Protein AF-A0A7R9SBY4-F1 (afdb_monomer_lite)

Radius of gyration: 17.74 Å; chains: 1; bounding box: 45×29×49 Å

Structure (mmCIF, N/CA/C/O backbone):
data_AF-A0A7R9SBY4-F1
#
_entry.id   AF-A0A7R9SBY4-F1
#
loop_
_atom_site.group_PDB
_atom_site.id
_atom_site.type_symbol
_atom_site.label_atom_id
_atom_site.label_alt_id
_atom_site.label_comp_id
_atom_site.label_asym_id
_atom_site.label_entity_id
_atom_site.label_seq_id
_atom_site.pdbx_PDB_ins_code
_atom_site.Cartn_x
_atom_site.Cartn_y
_atom_site.Cartn_z
_atom_site.occupancy
_atom_site.B_iso_or_equiv
_atom_site.auth_seq_id
_atom_site.auth_comp_id
_atom_site.auth_asym_id
_atom_site.auth_atom_id
_atom_site.pdbx_PDB_model_num
ATOM 1 N N . VAL A 1 1 ? 9.628 6.042 0.741 1.00 85.31 1 VAL A N 1
ATOM 2 C CA . VAL A 1 1 ? 9.618 7.051 1.856 1.00 85.31 1 VAL A CA 1
ATOM 3 C C . VAL A 1 1 ? 8.218 7.632 1.937 1.00 85.31 1 VAL A C 1
ATOM 5 O O . VAL A 1 1 ? 7.631 7.837 0.890 1.00 85.31 1 VAL A O 1
ATOM 8 N N . LEU A 1 2 ? 7.659 7.884 3.128 1.00 92.69 2 LEU A N 1
ATOM 9 C CA . LEU A 1 2 ? 6.218 8.143 3.283 1.00 92.69 2 LEU A CA 1
ATOM 10 C C . LEU A 1 2 ? 5.912 9.446 4.033 1.00 92.69 2 LEU A C 1
ATOM 12 O O . LEU A 1 2 ? 6.577 9.782 5.013 1.00 92.69 2 LEU A O 1
ATOM 16 N N . SER A 1 3 ? 4.854 10.137 3.600 1.00 93.62 3 SER A N 1
ATOM 17 C CA . SER A 1 3 ? 4.352 11.375 4.212 1.00 93.62 3 SER A CA 1
ATOM 18 C C . SER A 1 3 ? 3.028 11.122 4.931 1.00 93.62 3 SER A C 1
ATOM 20 O O . SER A 1 3 ? 1.948 11.397 4.410 1.00 93.62 3 SER A O 1
ATOM 22 N N . PHE A 1 4 ? 3.114 10.567 6.138 1.00 95.50 4 PHE A N 1
ATOM 23 C CA . PHE A 1 4 ? 1.953 10.250 6.970 1.00 95.50 4 PHE A CA 1
ATOM 24 C C . PHE A 1 4 ? 1.625 11.343 7.987 1.00 95.50 4 PHE A C 1
ATOM 26 O O . PHE A 1 4 ? 2.504 12.123 8.369 1.00 95.50 4 PHE A O 1
ATOM 33 N N . PRO A 1 5 ? 0.359 11.412 8.446 1.00 93.25 5 PRO A N 1
ATOM 34 C CA . PRO A 1 5 ? -0.028 12.339 9.495 1.00 93.25 5 PRO A CA 1
ATOM 35 C C . PRO A 1 5 ? 0.819 12.094 10.743 1.00 93.25 5 PRO A C 1
ATOM 37 O O . PRO A 1 5 ? 0.950 10.965 11.222 1.00 93.25 5 PRO A O 1
ATOM 40 N N . LYS A 1 6 ? 1.407 13.169 11.268 1.00 95.19 6 LYS A N 1
ATOM 41 C CA . LYS A 1 6 ? 2.172 13.114 12.514 1.00 95.19 6 LYS A CA 1
ATOM 42 C C . LYS A 1 6 ? 1.215 12.882 13.690 1.00 95.19 6 LYS A C 1
ATOM 44 O O . LYS A 1 6 ? 0.094 13.39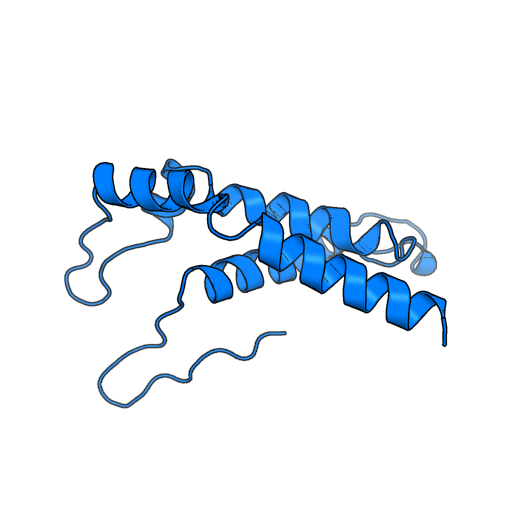6 13.655 1.00 95.19 6 LYS A O 1
ATOM 49 N N . PRO A 1 7 ? 1.639 12.146 14.728 1.00 95.88 7 PRO A N 1
ATOM 50 C CA . PRO A 1 7 ? 0.846 12.022 15.941 1.00 95.88 7 PRO A CA 1
ATOM 51 C C . PRO A 1 7 ? 0.727 13.384 16.637 1.00 95.88 7 PRO A C 1
ATOM 53 O O . PRO A 1 7 ? 1.521 14.298 16.396 1.00 95.88 7 PRO A O 1
ATOM 56 N N . ASN A 1 8 ? -0.244 13.505 17.537 1.00 94.00 8 ASN A N 1
ATOM 57 C CA . ASN A 1 8 ? -0.350 14.640 18.450 1.00 94.00 8 ASN A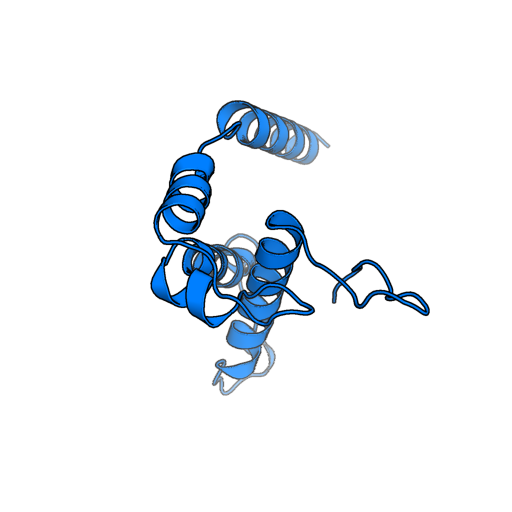 CA 1
ATOM 58 C C . ASN A 1 8 ? -0.249 14.162 19.911 1.00 94.00 8 ASN A C 1
ATOM 60 O O . ASN A 1 8 ? 0.014 12.989 20.172 1.00 94.00 8 ASN A O 1
ATOM 64 N N . SER A 1 9 ? -0.426 15.071 20.872 1.00 93.62 9 SER A N 1
ATOM 65 C CA . SER A 1 9 ? -0.271 14.767 22.301 1.00 9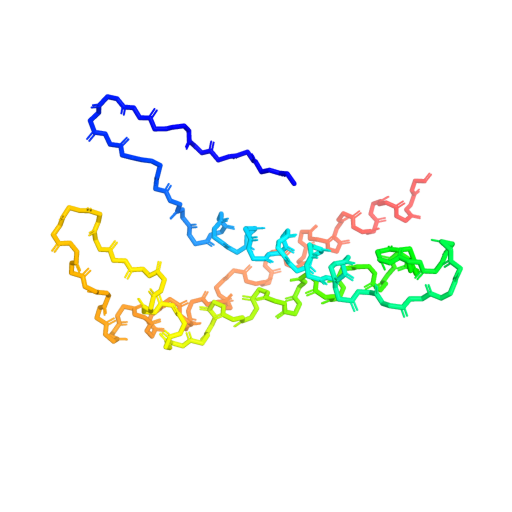3.62 9 SER A CA 1
ATOM 66 C C . SER A 1 9 ? -1.270 13.741 22.849 1.00 93.62 9 SER A C 1
ATOM 68 O O . SER A 1 9 ? -1.009 13.160 23.899 1.00 93.62 9 SER A O 1
ATOM 70 N N . THR A 1 10 ? -2.401 13.512 22.178 1.00 92.44 10 THR A N 1
ATOM 71 C CA . THR A 1 10 ? -3.495 12.659 22.669 1.00 92.44 10 THR A CA 1
ATOM 72 C C . THR A 1 10 ? -3.833 11.491 21.744 1.00 92.44 10 THR A C 1
ATOM 74 O O . THR A 1 10 ? -4.499 10.548 22.175 1.00 92.44 10 THR A O 1
ATOM 77 N N . MET A 1 11 ? -3.380 11.518 20.489 1.00 93.62 11 MET A N 1
ATOM 78 C CA . MET A 1 11 ? -3.724 10.532 19.470 1.00 93.62 11 MET A CA 1
ATOM 79 C C . MET A 1 11 ? -2.488 10.108 18.661 1.00 93.62 11 MET A C 1
ATOM 81 O O . MET A 1 11 ? -1.733 10.971 18.194 1.00 93.62 11 MET A O 1
ATOM 85 N N . PRO A 1 12 ? -2.281 8.792 18.458 1.00 96.06 12 PRO A N 1
ATOM 86 C CA . PRO A 1 12 ? -1.220 8.304 17.586 1.00 96.06 12 PRO A CA 1
ATOM 87 C C . PRO A 1 12 ? -1.520 8.629 16.116 1.00 96.06 12 PRO A C 1
ATOM 89 O O . PRO A 1 12 ? -2.617 9.063 15.760 1.00 96.06 12 PRO A O 1
ATOM 92 N N . THR A 1 13 ? -0.553 8.363 15.239 1.00 96.44 13 THR A N 1
ATOM 93 C CA . THR A 1 13 ? -0.802 8.328 13.796 1.00 96.44 13 THR A CA 1
ATOM 94 C C . THR A 1 13 ? -1.824 7.238 13.487 1.00 96.44 13 THR A C 1
ATOM 96 O O . THR A 1 13 ? -1.601 6.068 13.792 1.00 96.44 13 THR A O 1
ATOM 99 N N . LEU A 1 14 ? -2.935 7.629 12.868 1.00 96.00 14 LEU A N 1
ATOM 100 C CA . LEU A 1 14 ? -3.940 6.723 12.326 1.00 96.00 14 LEU A CA 1
ATOM 101 C C . LEU A 1 14 ? -3.892 6.828 10.804 1.00 96.00 14 LEU A C 1
ATOM 103 O O . LEU A 1 14 ? -3.919 7.934 10.261 1.00 96.00 14 LEU A O 1
ATOM 107 N N . LEU A 1 15 ? -3.791 5.685 10.132 1.00 96.06 15 LEU A N 1
ATOM 108 C CA . LEU A 1 15 ? -3.738 5.616 8.677 1.00 96.06 15 LEU A CA 1
ATOM 109 C C . LEU A 1 15 ? -5.122 5.286 8.133 1.00 96.06 15 LEU A C 1
ATOM 111 O O . LEU A 1 15 ? -5.798 4.389 8.636 1.00 96.06 15 LEU A O 1
ATOM 115 N N . ASN A 1 16 ? -5.536 5.999 7.089 1.00 94.00 16 ASN A N 1
ATOM 116 C CA . ASN A 1 16 ? -6.681 5.566 6.296 1.00 94.00 16 ASN A CA 1
ATOM 117 C C . ASN A 1 16 ? -6.281 4.414 5.352 1.00 94.00 16 ASN A C 1
ATOM 119 O O . ASN A 1 16 ? -5.096 4.133 5.160 1.00 94.00 16 ASN A O 1
ATOM 123 N N . TYR A 1 17 ? -7.272 3.762 4.737 1.00 93.12 17 TYR A N 1
ATOM 124 C CA . TYR A 1 17 ? -7.035 2.623 3.844 1.00 93.12 17 TYR A CA 1
ATOM 125 C C . TYR A 1 17 ? -6.087 2.963 2.682 1.00 93.12 17 TYR A C 1
ATOM 127 O O . TYR A 1 17 ? -5.175 2.197 2.398 1.00 93.12 17 TYR A O 1
ATOM 135 N N . GLY A 1 18 ? -6.223 4.144 2.070 1.00 93.94 18 GLY A N 1
ATOM 136 C CA . GLY A 1 18 ? -5.330 4.582 0.990 1.00 93.94 18 GLY A CA 1
ATOM 137 C C . GLY A 1 18 ? -3.878 4.777 1.442 1.00 93.94 18 GLY A C 1
ATOM 138 O O . GLY A 1 18 ? -2.955 4.403 0.729 1.00 93.94 18 GLY A O 1
ATOM 139 N N . GLN A 1 19 ? -3.656 5.304 2.647 1.00 96.44 19 GLN A N 1
ATOM 140 C CA . GLN A 1 19 ? -2.318 5.439 3.235 1.00 96.44 19 GLN A CA 1
ATOM 141 C C . GLN A 1 19 ? -1.715 4.083 3.608 1.00 96.44 19 GLN A C 1
ATOM 143 O O . GLN A 1 19 ? -0.510 3.893 3.472 1.00 96.44 19 GLN A O 1
ATOM 148 N N . MET A 1 20 ? -2.544 3.138 4.054 1.00 95.31 20 MET A N 1
ATOM 149 C CA . MET A 1 20 ? -2.113 1.765 4.299 1.00 95.31 20 MET A CA 1
ATOM 150 C C . MET A 1 20 ? -1.759 1.052 2.987 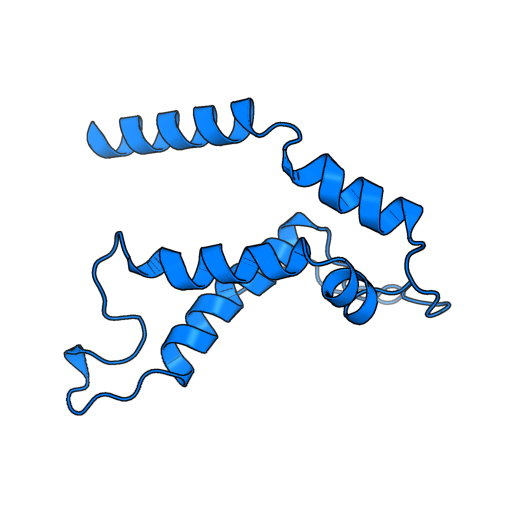1.00 95.31 20 MET A C 1
ATOM 152 O O . MET A 1 20 ? -0.722 0.403 2.916 1.00 95.31 20 MET A O 1
ATOM 156 N N . LYS A 1 21 ? -2.547 1.250 1.923 1.00 95.88 21 LYS A N 1
ATOM 157 C CA . LYS A 1 21 ? -2.242 0.760 0.571 1.00 95.88 21 LYS A CA 1
ATOM 158 C C . LYS A 1 21 ? -0.917 1.322 0.057 1.00 95.88 21 LYS A C 1
ATOM 160 O O . LYS A 1 21 ? -0.060 0.556 -0.364 1.00 95.88 21 LYS A O 1
ATOM 165 N N . LEU A 1 22 ? -0.686 2.623 0.237 1.00 97.00 22 LEU A N 1
ATOM 166 C CA . LEU A 1 22 ? 0.595 3.258 -0.080 1.00 97.00 22 LEU A CA 1
ATOM 167 C C . LEU A 1 22 ? 1.767 2.692 0.747 1.00 97.00 22 LEU A C 1
ATOM 169 O O . LEU A 1 22 ? 2.862 2.527 0.223 1.00 97.00 22 LEU A O 1
ATOM 173 N N . LEU A 1 23 ? 1.564 2.370 2.031 1.00 97.38 23 LEU A N 1
ATOM 174 C CA . LEU A 1 23 ? 2.599 1.712 2.839 1.00 97.38 23 LEU A CA 1
ATOM 175 C C . LEU A 1 23 ? 2.991 0.351 2.245 1.00 97.38 23 LEU A C 1
ATOM 177 O O . LEU A 1 23 ? 4.179 0.053 2.159 1.00 97.38 23 LEU A O 1
ATOM 181 N N . PHE A 1 24 ? 2.009 -0.459 1.842 1.00 97.62 24 PHE A N 1
ATOM 182 C CA . PHE A 1 24 ? 2.252 -1.762 1.218 1.00 97.62 24 PHE A CA 1
ATOM 183 C C . PHE A 1 24 ? 2.943 -1.613 -0.138 1.00 97.62 24 PHE A C 1
ATOM 185 O O . PHE A 1 24 ? 3.913 -2.317 -0.394 1.00 97.62 24 PHE A O 1
ATOM 192 N N . HIS A 1 25 ? 2.520 -0.648 -0.952 1.00 98.19 25 HIS A N 1
ATOM 193 C CA . HIS A 1 25 ? 3.170 -0.315 -2.217 1.00 98.19 25 HIS A CA 1
ATOM 194 C C . HIS A 1 25 ? 4.675 -0.055 -2.035 1.00 98.19 25 HIS A C 1
ATOM 196 O O . HIS A 1 25 ? 5.519 -0.765 -2.584 1.00 98.19 25 HIS A O 1
ATOM 202 N N . GLU A 1 26 ? 5.030 0.898 -1.169 1.00 98.06 26 GLU A N 1
ATOM 203 C CA . GLU A 1 26 ? 6.431 1.239 -0.898 1.00 98.06 26 GLU A CA 1
ATOM 204 C C . GLU A 1 26 ? 7.206 0.060 -0.298 1.00 98.06 26 GLU A C 1
ATOM 206 O O . GLU A 1 26 ? 8.383 -0.146 -0.601 1.00 98.06 26 GLU A O 1
ATOM 211 N N . PHE A 1 27 ? 6.552 -0.737 0.551 1.00 97.75 27 PHE A N 1
ATOM 212 C CA . PHE A 1 27 ? 7.174 -1.923 1.125 1.00 97.75 27 PHE A CA 1
ATOM 213 C C . PHE A 1 27 ? 7.416 -3.018 0.078 1.00 97.75 27 PHE A C 1
ATOM 215 O O . PHE A 1 27 ? 8.387 -3.758 0.200 1.00 97.75 27 PHE A O 1
ATOM 222 N N . GLY A 1 28 ? 6.624 -3.088 -0.993 1.00 97.75 28 GLY A N 1
ATOM 223 C CA . GLY A 1 28 ? 6.886 -3.983 -2.120 1.00 97.75 28 GLY A CA 1
ATOM 224 C C . GLY A 1 28 ? 8.179 -3.639 -2.858 1.00 97.75 28 GLY A C 1
ATOM 225 O O . GLY A 1 28 ? 8.957 -4.542 -3.161 1.00 97.75 28 GLY A O 1
ATOM 226 N N . HIS A 1 29 ? 8.500 -2.354 -3.037 1.00 97.81 29 HIS A N 1
ATOM 227 C CA . HIS A 1 29 ? 9.822 -1.956 -3.545 1.00 97.81 29 HIS A CA 1
ATOM 228 C C . HIS A 1 29 ? 10.954 -2.309 -2.575 1.00 97.81 29 HIS A C 1
ATOM 230 O O . HIS A 1 29 ? 12.044 -2.697 -3.004 1.00 97.81 29 HIS A O 1
ATOM 236 N N . VAL A 1 30 ? 10.714 -2.193 -1.265 1.00 97.81 30 VAL A N 1
ATOM 237 C CA . VAL A 1 30 ? 11.683 -2.617 -0.245 1.00 97.81 30 VAL A CA 1
ATOM 238 C C . VAL A 1 30 ? 11.935 -4.121 -0.342 1.00 97.81 30 VAL A C 1
ATOM 240 O O . VAL A 1 30 ? 13.091 -4.532 -0.368 1.00 97.81 30 VAL A O 1
ATOM 243 N N . LEU A 1 31 ? 10.886 -4.937 -0.465 1.00 97.75 31 LEU A N 1
ATOM 244 C CA . LEU A 1 31 ? 11.014 -6.382 -0.660 1.00 97.75 31 LEU A CA 1
ATOM 245 C C . LEU A 1 31 ? 11.738 -6.717 -1.965 1.00 97.75 31 LEU A C 1
ATOM 247 O O . LEU A 1 31 ? 12.636 -7.551 -1.949 1.00 97.75 31 LEU A O 1
ATOM 251 N N . HIS A 1 32 ? 11.422 -6.028 -3.064 1.00 97.56 32 HIS A N 1
ATOM 252 C CA . HIS A 1 32 ? 12.122 -6.209 -4.336 1.00 97.56 32 HIS A CA 1
ATOM 253 C C . HIS A 1 32 ? 13.634 -5.953 -4.194 1.00 97.56 32 HIS A C 1
ATOM 255 O O . HIS A 1 32 ? 14.442 -6.717 -4.712 1.00 97.56 32 HIS A O 1
ATOM 261 N N . ASN A 1 33 ? 14.030 -4.933 -3.426 1.00 96.44 33 ASN A N 1
ATOM 262 C CA . ASN A 1 33 ? 15.440 -4.674 -3.135 1.00 96.44 33 ASN A CA 1
ATOM 263 C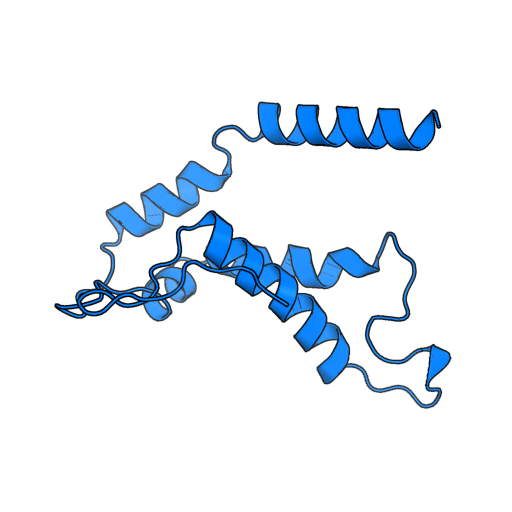 C . ASN A 1 33 ? 16.067 -5.726 -2.207 1.00 96.44 33 ASN A C 1
ATOM 265 O O . ASN A 1 33 ? 17.150 -6.220 -2.499 1.00 96.44 33 ASN A O 1
ATOM 269 N N . ILE A 1 34 ? 15.409 -6.073 -1.097 1.00 97.12 34 ILE A N 1
ATOM 270 C CA . ILE A 1 34 ? 15.963 -6.987 -0.082 1.00 97.12 34 ILE A CA 1
ATOM 271 C C . ILE A 1 34 ? 16.088 -8.419 -0.613 1.00 97.12 34 ILE A C 1
ATOM 273 O O . ILE A 1 34 ? 17.040 -9.112 -0.270 1.00 97.12 34 ILE A O 1
ATOM 277 N N . CYS A 1 35 ? 15.140 -8.865 -1.434 1.00 97.12 35 CYS A N 1
ATOM 278 C CA . CYS A 1 35 ? 15.129 -10.213 -1.998 1.00 97.12 35 CYS A CA 1
ATOM 279 C C . CYS A 1 35 ? 15.962 -10.343 -3.282 1.00 97.12 35 CYS A C 1
ATOM 281 O O . CYS A 1 35 ? 16.021 -11.429 -3.854 1.00 97.12 35 CYS A O 1
ATOM 283 N N . SER A 1 36 ? 16.577 -9.261 -3.763 1.00 97.12 36 SER A N 1
ATOM 284 C CA . SER A 1 36 ? 17.409 -9.306 -4.960 1.00 97.12 36 SER A CA 1
ATOM 285 C C . SER A 1 36 ? 18.758 -9.956 -4.669 1.00 97.12 36 SER A C 1
ATOM 287 O O . SER A 1 36 ? 19.580 -9.407 -3.938 1.00 97.12 36 SER A O 1
ATOM 289 N N . GLU A 1 37 ? 19.049 -11.047 -5.369 1.00 97.44 37 GLU A N 1
ATOM 290 C CA . GLU A 1 37 ? 20.341 -11.730 -5.332 1.00 97.44 37 GLU A CA 1
ATOM 291 C C . GLU A 1 37 ? 20.947 -11.764 -6.738 1.00 97.44 37 GLU A C 1
ATOM 293 O O . GLU A 1 37 ? 20.484 -12.486 -7.619 1.00 97.44 37 GLU A O 1
ATOM 298 N N . THR A 1 38 ? 21.972 -10.942 -6.970 1.00 97.31 38 THR A N 1
ATOM 299 C CA . THR A 1 38 ? 22.596 -10.770 -8.292 1.00 97.31 38 THR A CA 1
ATOM 300 C C . THR A 1 38 ? 24.106 -10.618 -8.174 1.00 97.31 38 THR A C 1
ATOM 302 O O . THR A 1 38 ? 24.587 -9.963 -7.252 1.00 97.31 38 THR A O 1
ATOM 305 N N . GLU A 1 39 ? 24.862 -11.133 -9.144 1.00 97.38 39 GLU A N 1
ATOM 306 C CA . GLU A 1 39 ? 26.330 -11.004 -9.162 1.00 97.38 39 GLU A CA 1
ATOM 307 C C . GLU A 1 39 ? 26.813 -9.587 -9.510 1.00 97.38 39 GLU A C 1
ATOM 309 O O . GLU A 1 39 ? 27.874 -9.158 -9.057 1.00 97.38 39 GLU A O 1
ATOM 314 N N . LEU A 1 40 ? 26.043 -8.846 -10.316 1.00 97.44 40 LEU A N 1
ATOM 315 C CA . LEU A 1 40 ? 26.403 -7.509 -10.785 1.00 97.44 40 LEU A CA 1
ATOM 316 C C . LEU A 1 40 ? 25.466 -6.456 -10.200 1.00 97.44 40 LEU A C 1
ATOM 318 O O . LEU A 1 40 ? 24.247 -6.572 -10.302 1.00 97.44 40 LEU A O 1
ATOM 322 N N . ILE A 1 41 ? 26.048 -5.377 -9.665 1.00 95.31 41 ILE A N 1
ATOM 323 C CA . ILE A 1 41 ? 25.297 -4.282 -9.033 1.00 95.31 41 ILE A CA 1
ATOM 324 C C . ILE A 1 41 ? 24.276 -3.643 -9.978 1.00 95.31 41 ILE A C 1
ATOM 326 O O . ILE A 1 41 ? 23.234 -3.205 -9.517 1.00 95.31 41 ILE A O 1
ATOM 330 N N . VAL A 1 42 ? 24.541 -3.635 -11.289 1.00 95.62 42 VAL A N 1
ATOM 331 C CA . VAL A 1 42 ? 23.654 -3.045 -12.308 1.00 95.62 42 VAL A CA 1
ATOM 332 C C . VAL A 1 42 ? 22.334 -3.799 -12.489 1.00 95.62 42 VAL A C 1
ATOM 334 O O . VAL A 1 42 ? 21.416 -3.262 -13.092 1.00 95.62 42 VAL A O 1
ATOM 337 N N . PHE A 1 43 ? 22.235 -5.026 -11.970 1.00 95.94 43 PHE A N 1
ATOM 338 C CA . PHE A 1 43 ? 21.010 -5.830 -11.989 1.00 95.94 43 PHE A CA 1
ATOM 339 C C . PHE A 1 43 ? 20.352 -5.931 -10.608 1.00 95.94 43 PHE A C 1
ATOM 341 O O . PHE A 1 43 ? 19.345 -6.612 -10.456 1.00 95.94 43 PHE A O 1
ATOM 348 N N . SER A 1 44 ? 20.924 -5.280 -9.592 1.00 95.81 44 SER A N 1
ATOM 349 C CA . SER A 1 44 ? 20.473 -5.425 -8.213 1.00 95.81 44 SER A CA 1
ATOM 350 C C . SER A 1 44 ? 19.237 -4.578 -7.911 1.00 95.81 44 SER A C 1
ATOM 352 O O . SER A 1 44 ? 19.168 -3.390 -8.248 1.00 95.81 44 SER A O 1
ATOM 354 N N . GLY A 1 45 ? 18.298 -5.183 -7.190 1.00 95.25 45 GLY A N 1
ATOM 355 C CA . GLY A 1 45 ? 17.136 -4.539 -6.603 1.00 95.25 45 GLY A CA 1
ATOM 356 C C . GLY A 1 45 ? 16.151 -4.059 -7.654 1.00 95.25 45 GLY A C 1
ATOM 357 O O . GLY A 1 45 ? 15.797 -4.781 -8.576 1.00 95.25 45 GLY A O 1
ATOM 358 N N . THR A 1 46 ? 15.713 -2.810 -7.530 1.00 95.38 46 THR A N 1
ATOM 359 C CA . THR A 1 46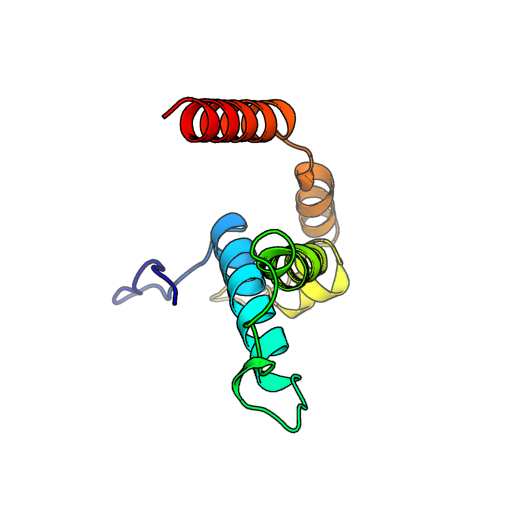 ? 14.739 -2.206 -8.452 1.00 95.38 46 THR A CA 1
ATOM 360 C C . THR A 1 46 ? 15.355 -1.702 -9.764 1.00 95.38 46 THR A C 1
ATOM 362 O O . THR A 1 46 ? 14.723 -0.914 -10.460 1.00 95.38 46 THR A O 1
ATOM 365 N N . GLN A 1 47 ? 16.576 -2.114 -10.125 1.00 95.38 47 GLN A N 1
ATOM 366 C CA . GLN A 1 47 ? 17.210 -1.781 -11.412 1.00 95.38 47 GLN A CA 1
ATOM 367 C C . GLN A 1 47 ? 16.662 -2.664 -12.544 1.00 95.38 47 GLN A C 1
ATOM 369 O O . GLN A 1 47 ? 17.358 -3.501 -13.113 1.00 95.38 47 GLN A O 1
ATOM 374 N N . VAL A 1 48 ? 15.384 -2.467 -12.845 1.00 95.88 48 VAL A N 1
ATOM 375 C CA . VAL A 1 48 ? 14.608 -3.162 -13.879 1.00 95.88 48 VAL A CA 1
ATOM 376 C C . VAL A 1 48 ? 13.999 -2.141 -14.838 1.00 95.88 48 VAL A C 1
ATOM 378 O O . VAL A 1 48 ? 14.061 -0.932 -14.588 1.00 95.88 48 VAL A O 1
ATOM 381 N N . ASP A 1 49 ? 13.391 -2.615 -15.924 1.00 96.25 49 ASP A N 1
ATOM 382 C CA . ASP A 1 49 ? 12.638 -1.745 -16.823 1.00 96.25 49 ASP A CA 1
ATOM 383 C C . ASP A 1 49 ? 11.549 -0.975 -16.060 1.00 96.25 49 ASP A C 1
ATOM 385 O O . ASP A 1 49 ? 10.935 -1.475 -15.112 1.00 96.25 49 ASP A O 1
ATOM 389 N N . LYS A 1 50 ? 11.332 0.284 -16.454 1.00 90.31 50 LYS A N 1
ATOM 390 C CA . LYS A 1 50 ? 10.449 1.203 -15.719 1.00 90.31 50 LYS A CA 1
ATOM 391 C C . LYS A 1 50 ? 9.008 0.699 -15.638 1.00 90.31 50 LYS A C 1
ATOM 393 O O . LYS A 1 50 ? 8.354 0.914 -14.626 1.00 90.31 50 LYS A O 1
ATOM 398 N N . ASP A 1 51 ? 8.531 0.034 -16.683 1.00 95.12 51 ASP A N 1
ATOM 399 C CA . ASP A 1 51 ? 7.194 -0.562 -16.752 1.00 95.12 51 ASP A CA 1
ATOM 400 C C . ASP A 1 51 ? 7.059 -1.851 -15.921 1.00 95.12 51 ASP A C 1
ATOM 402 O O . ASP A 1 51 ? 5.943 -2.262 -15.607 1.00 95.12 51 ASP A O 1
ATOM 406 N N . PHE A 1 52 ? 8.172 -2.455 -15.498 1.00 97.19 52 PHE A N 1
ATOM 407 C CA . PHE A 1 52 ? 8.191 -3.593 -14.579 1.00 97.19 52 PHE A CA 1
ATOM 408 C C . PHE A 1 52 ? 8.417 -3.185 -13.117 1.00 97.19 52 PHE A C 1
ATOM 410 O O . PHE A 1 52 ? 7.991 -3.893 -12.205 1.00 97.19 52 PHE A O 1
ATOM 417 N N . MET A 1 53 ? 9.070 -2.047 -12.871 1.00 95.62 53 MET A N 1
ATOM 418 C CA . MET A 1 53 ? 9.459 -1.588 -11.529 1.00 95.62 53 MET A CA 1
ATOM 419 C C . MET A 1 53 ? 8.289 -1.538 -10.534 1.00 95.62 53 MET A C 1
ATOM 421 O O . MET A 1 53 ? 8.477 -1.854 -9.356 1.00 95.62 53 MET A O 1
ATOM 425 N N . GLU A 1 54 ? 7.099 -1.187 -11.023 1.00 97.00 54 GLU A N 1
ATOM 426 C CA . GLU A 1 54 ? 5.859 -1.071 -10.247 1.00 97.00 54 GLU A CA 1
ATOM 427 C C . GLU A 1 54 ? 5.125 -2.402 -10.032 1.00 97.00 54 GLU A C 1
ATOM 429 O O . GLU A 1 54 ? 4.224 -2.493 -9.199 1.00 97.00 54 GLU A O 1
ATOM 434 N N . ALA A 1 55 ? 5.480 -3.468 -10.755 1.00 97.31 55 ALA A N 1
ATOM 435 C CA . ALA A 1 55 ? 4.763 -4.733 -10.628 1.00 97.31 55 ALA A CA 1
ATOM 436 C C . ALA A 1 55 ? 4.891 -5.329 -9.208 1.00 97.31 55 ALA A C 1
ATOM 438 O O . ALA A 1 55 ? 3.861 -5.667 -8.620 1.00 97.31 55 ALA A O 1
ATOM 439 N N . PRO A 1 56 ? 6.086 -5.415 -8.584 1.00 97.19 56 PRO A N 1
ATOM 440 C CA . PRO A 1 56 ? 6.204 -5.938 -7.221 1.00 97.19 56 PRO A CA 1
ATOM 441 C C . PRO A 1 56 ? 5.494 -5.086 -6.159 1.00 97.19 56 PRO A C 1
ATOM 443 O O . PRO A 1 56 ? 4.925 -5.648 -5.221 1.00 97.19 56 PRO A O 1
ATOM 446 N N . SER A 1 57 ? 5.504 -3.754 -6.293 1.00 97.56 57 SER A N 1
ATOM 447 C CA . SER A 1 57 ? 4.821 -2.842 -5.364 1.00 97.56 57 SER A CA 1
ATOM 448 C C . SER A 1 57 ? 3.305 -2.992 -5.453 1.00 97.56 57 SER A C 1
ATOM 450 O O . SER A 1 57 ? 2.662 -3.264 -4.438 1.00 97.56 57 SER A O 1
ATOM 452 N N . GLN A 1 58 ? 2.743 -2.939 -6.663 1.00 97.25 58 GLN A N 1
ATOM 453 C CA . GLN A 1 58 ? 1.304 -3.088 -6.896 1.00 97.25 58 GLN A CA 1
ATOM 454 C C . GLN A 1 58 ? 0.779 -4.483 -6.543 1.00 97.25 58 GLN A C 1
ATOM 456 O O . GLN A 1 58 ? -0.320 -4.615 -6.005 1.00 97.25 58 GLN A O 1
ATOM 461 N N . ILE A 1 59 ? 1.557 -5.544 -6.790 1.00 97.19 59 ILE A N 1
ATOM 462 C CA . ILE A 1 59 ? 1.180 -6.898 -6.362 1.00 97.19 59 ILE A CA 1
ATOM 463 C C . ILE A 1 59 ? 1.032 -6.949 -4.839 1.00 97.19 59 ILE A C 1
ATOM 465 O O . ILE A 1 59 ? 0.072 -7.549 -4.351 1.00 97.19 59 ILE A O 1
ATOM 469 N N . LEU A 1 60 ? 1.935 -6.304 -4.087 1.00 97.75 60 LEU A N 1
ATOM 470 C CA . LEU A 1 60 ? 1.887 -6.349 -2.627 1.00 97.75 60 LEU A CA 1
ATOM 471 C C . LEU A 1 60 ? 0.655 -5.636 -2.049 1.00 97.75 60 LEU A C 1
ATOM 473 O O . LEU A 1 60 ? 0.159 -6.030 -0.995 1.00 97.75 60 LEU A O 1
ATOM 477 N N . GLU A 1 61 ? 0.111 -4.634 -2.737 1.00 97.38 61 GLU A N 1
ATOM 478 C CA . GLU A 1 61 ? -1.114 -3.948 -2.309 1.00 97.38 61 GLU A CA 1
ATOM 479 C C . GLU A 1 61 ? -2.308 -4.904 -2.151 1.00 97.38 61 GLU A C 1
ATOM 481 O O . GLU A 1 61 ? -3.138 -4.703 -1.262 1.00 97.38 61 GLU A O 1
ATOM 486 N N . HIS A 1 62 ? -2.378 -5.976 -2.952 1.00 95.31 62 HIS A N 1
ATOM 487 C CA . HIS A 1 62 ? -3.472 -6.952 -2.892 1.00 95.31 62 HIS A CA 1
ATOM 488 C C . HIS A 1 62 ? -3.538 -7.715 -1.565 1.00 95.31 62 HIS A C 1
ATOM 490 O O . HIS A 1 62 ? -4.607 -8.205 -1.210 1.00 95.31 62 HIS A O 1
ATOM 496 N N . TRP A 1 63 ? -2.458 -7.766 -0.778 1.00 96.19 63 TRP A N 1
ATOM 497 C CA . TRP A 1 63 ? -2.509 -8.365 0.560 1.00 96.19 63 TRP A CA 1
ATOM 498 C C . TRP A 1 63 ? -3.474 -7.637 1.500 1.00 96.19 63 TRP A C 1
ATOM 500 O O . TRP A 1 63 ? -3.935 -8.234 2.467 1.00 96.19 63 TRP A O 1
ATOM 510 N N . LEU A 1 64 ? -3.832 -6.378 1.227 1.00 94.44 64 LEU A N 1
ATOM 511 C CA . LEU A 1 64 ? -4.869 -5.676 1.989 1.00 94.44 64 LEU A CA 1
ATOM 512 C C . LEU A 1 64 ? -6.289 -6.168 1.690 1.00 94.44 64 LEU A C 1
ATOM 514 O O . LEU A 1 64 ? -7.186 -5.930 2.498 1.00 94.44 64 LEU A O 1
ATOM 518 N N . LEU A 1 65 ? -6.483 -6.868 0.570 1.00 94.12 65 LEU A N 1
ATOM 519 C CA . LEU A 1 65 ? -7.749 -7.508 0.215 1.00 94.12 65 LEU A CA 1
ATOM 520 C C . LEU A 1 65 ? -7.916 -8.873 0.882 1.00 94.12 65 LEU A C 1
ATOM 522 O O . LEU A 1 65 ? -9.033 -9.380 0.945 1.00 94.12 65 LEU A O 1
ATOM 526 N N . GLU A 1 66 ? -6.837 -9.454 1.412 1.00 96.50 66 GLU A N 1
ATOM 527 C CA . GLU A 1 66 ? -6.891 -10.708 2.156 1.00 96.50 66 GLU A CA 1
ATOM 528 C C . GLU A 1 66 ? -7.503 -10.473 3.549 1.00 96.50 66 GLU A C 1
ATOM 530 O O . GLU A 1 66 ? -6.863 -9.849 4.407 1.00 96.50 66 GLU A O 1
ATOM 535 N N . PRO A 1 67 ? -8.713 -10.996 3.849 1.00 94.88 67 PRO A N 1
ATOM 536 C CA . PRO A 1 67 ? -9.433 -10.671 5.085 1.00 94.88 67 PRO A CA 1
ATOM 537 C C . PRO A 1 67 ? -8.634 -10.969 6.356 1.00 94.88 67 PRO A C 1
ATOM 539 O O . PRO A 1 67 ? -8.702 -10.228 7.337 1.00 94.88 67 PRO A O 1
ATOM 542 N N . ASN A 1 68 ? -7.854 -12.053 6.339 1.00 95.25 68 ASN A N 1
ATOM 543 C CA . ASN A 1 68 ? -7.017 -12.451 7.468 1.00 95.25 68 ASN A CA 1
ATOM 544 C C . ASN A 1 68 ? -5.852 -11.481 7.687 1.00 95.25 68 ASN A C 1
ATOM 546 O O . ASN A 1 68 ? -5.526 -11.177 8.833 1.00 95.25 68 ASN A O 1
ATOM 550 N N . VAL A 1 69 ? -5.246 -10.972 6.611 1.00 95.44 69 VAL A N 1
ATOM 551 C CA . VAL A 1 69 ? -4.185 -9.964 6.712 1.00 95.44 69 VAL A CA 1
ATOM 552 C C . VAL A 1 69 ? -4.767 -8.676 7.266 1.00 95.44 69 VAL A C 1
ATOM 554 O O . VAL A 1 69 ? -4.252 -8.175 8.263 1.00 95.44 69 VAL A O 1
ATOM 557 N N . LEU A 1 70 ? -5.878 -8.195 6.696 1.00 94.38 70 LEU A N 1
ATOM 558 C CA . LEU A 1 70 ? -6.520 -6.958 7.134 1.00 94.38 70 LEU A CA 1
ATOM 559 C C . LEU A 1 70 ? -6.905 -7.010 8.618 1.00 94.38 70 LEU A C 1
ATOM 561 O O . LEU A 1 70 ? -6.638 -6.055 9.345 1.00 94.38 70 LEU A O 1
ATOM 565 N N . LYS A 1 71 ? -7.464 -8.130 9.098 1.00 94.81 71 LYS A N 1
ATOM 566 C CA . LYS A 1 71 ? -7.723 -8.345 10.532 1.00 94.81 71 LYS A CA 1
ATOM 567 C C . LYS A 1 71 ? -6.432 -8.289 11.347 1.00 94.81 71 LYS A C 1
ATOM 569 O O . LYS A 1 71 ? -6.330 -7.497 12.270 1.00 94.81 71 LYS A O 1
ATOM 574 N N . ASN A 1 72 ? -5.412 -9.058 10.973 1.00 95.06 72 ASN A N 1
ATOM 575 C CA . ASN A 1 72 ? -4.175 -9.157 11.754 1.00 95.06 72 ASN A CA 1
ATOM 576 C C . ASN A 1 72 ? -3.426 -7.826 11.910 1.00 95.06 72 ASN A C 1
ATOM 578 O O . ASN A 1 72 ? -2.778 -7.606 12.934 1.00 95.06 72 ASN A O 1
ATOM 582 N N . ILE A 1 73 ? -3.503 -6.943 10.913 1.00 94.12 73 ILE A N 1
ATOM 583 C CA . ILE A 1 73 ? -2.795 -5.656 10.925 1.00 94.12 73 ILE A CA 1
ATOM 584 C C . ILE A 1 73 ? -3.641 -4.493 11.459 1.00 94.12 73 ILE A C 1
ATOM 586 O O . ILE A 1 73 ? -3.133 -3.376 11.559 1.00 94.12 73 ILE A O 1
ATOM 590 N N . SER A 1 74 ? -4.915 -4.715 11.801 1.00 94.12 74 SER A N 1
ATOM 591 C CA . SER A 1 74 ? -5.829 -3.653 12.229 1.00 94.12 74 SER A CA 1
ATOM 592 C C . SER A 1 74 ? -6.435 -3.920 13.606 1.00 94.12 74 SER A C 1
ATOM 594 O O . SER A 1 74 ? -6.701 -5.042 14.015 1.00 94.12 74 SER A O 1
ATOM 596 N N . SER A 1 75 ? -6.635 -2.857 14.381 1.00 95.69 75 SER A N 1
ATOM 597 C CA . SER A 1 75 ? -7.420 -2.889 15.617 1.00 95.69 75 SER A CA 1
ATOM 598 C C . SER A 1 75 ? -7.763 -1.468 16.039 1.00 95.69 75 SER A C 1
ATOM 600 O O . SER A 1 75 ? -7.085 -0.507 15.662 1.00 95.69 75 SER A O 1
ATOM 602 N N . HIS A 1 76 ? -8.805 -1.313 16.850 1.00 96.44 76 HIS A N 1
ATOM 603 C CA . HIS A 1 76 ? -9.094 -0.024 17.459 1.00 96.44 76 HIS A CA 1
ATOM 604 C C . HIS A 1 76 ? -7.932 0.399 18.370 1.00 96.44 76 HIS A C 1
ATOM 606 O O . HIS A 1 76 ? -7.504 -0.352 19.249 1.00 96.44 76 HIS A O 1
ATOM 612 N N . TYR A 1 77 ? -7.418 1.617 18.182 1.00 95.44 77 TYR A N 1
ATOM 613 C CA . TYR A 1 77 ? -6.139 2.013 18.776 1.00 95.44 77 TYR A CA 1
ATOM 614 C C . TYR A 1 77 ? -6.137 2.019 20.316 1.00 95.44 77 TYR A C 1
ATOM 616 O O . TYR A 1 77 ? -5.083 1.770 20.907 1.00 95.44 77 TYR A O 1
ATOM 624 N N . GLN A 1 78 ? -7.291 2.251 20.959 1.00 95.44 78 GLN A N 1
ATOM 625 C CA . GLN A 1 78 ? -7.429 2.261 22.424 1.00 95.44 78 GLN A CA 1
ATOM 626 C C . GLN A 1 78 ? -7.801 0.880 22.973 1.00 95.44 78 GLN A C 1
ATOM 628 O O . GLN A 1 78 ? -7.019 0.265 23.687 1.00 95.44 78 GLN A O 1
ATOM 633 N N . SER A 1 79 ? -8.991 0.388 22.619 1.00 97.12 79 SER A N 1
ATOM 634 C CA . SER A 1 79 ? -9.568 -0.867 23.129 1.00 97.12 79 SER A CA 1
ATOM 635 C C . SER A 1 79 ? -8.910 -2.134 22.583 1.00 97.12 79 SER A C 1
ATOM 637 O O . SER A 1 79 ? -9.180 -3.213 23.100 1.00 97.12 79 SER A O 1
ATOM 639 N N . LYS A 1 80 ? -8.094 -2.029 21.524 1.00 95.88 80 LYS A N 1
ATOM 640 C CA . LYS A 1 80 ? -7.478 -3.162 20.807 1.00 95.88 80 LYS A CA 1
ATOM 641 C C . LYS A 1 80 ? -8.484 -4.159 20.228 1.00 95.88 80 LYS A C 1
ATOM 643 O O . LYS A 1 80 ? -8.114 -5.265 19.842 1.00 95.88 80 LYS A O 1
ATOM 648 N N . THR A 1 81 ? -9.750 -3.761 20.127 1.00 97.38 81 THR A N 1
ATOM 649 C CA . THR A 1 81 ? -10.798 -4.576 19.515 1.00 97.38 81 THR A CA 1
ATOM 650 C C . THR A 1 81 ? -10.537 -4.710 18.022 1.00 97.38 81 THR A C 1
ATOM 652 O O . THR A 1 81 ? -10.255 -3.721 17.342 1.00 97.38 81 THR A O 1
ATOM 655 N N . GLN A 1 82 ? -10.625 -5.940 17.535 1.00 96.50 82 GLN A N 1
ATOM 656 C CA . GLN A 1 82 ? -10.446 -6.292 16.132 1.00 96.50 82 GLN A CA 1
ATOM 657 C C . GLN A 1 82 ? -11.607 -5.775 15.275 1.00 96.50 82 GLN A C 1
ATOM 659 O O . GLN A 1 82 ? -12.698 -5.514 15.792 1.00 96.50 82 GLN A O 1
ATOM 664 N N . LEU A 1 83 ? -11.376 -5.633 13.968 1.00 95.06 83 LEU A N 1
ATOM 665 C CA . LEU A 1 83 ? -12.463 -5.390 13.022 1.00 95.06 83 LEU A CA 1
ATOM 666 C C . LEU A 1 83 ? -13.406 -6.596 12.991 1.00 95.06 83 LEU A C 1
ATOM 668 O O . LEU A 1 83 ? -12.963 -7.745 13.038 1.00 95.06 83 LEU A O 1
ATOM 672 N N . THR A 1 84 ? -14.708 -6.334 12.886 1.00 96.38 84 THR A N 1
ATOM 673 C CA . THR A 1 84 ? -15.693 -7.395 12.669 1.00 96.38 84 THR A CA 1
ATOM 674 C C . THR A 1 84 ? -15.628 -7.893 11.230 1.00 96.38 84 THR A C 1
ATOM 676 O O . THR A 1 84 ? -15.229 -7.167 10.317 1.00 96.38 84 THR A O 1
ATOM 679 N N . ASP A 1 85 ? -16.067 -9.129 11.019 1.00 96.50 85 ASP A N 1
ATOM 680 C CA . ASP A 1 85 ? -16.098 -9.770 9.702 1.00 96.50 85 ASP A CA 1
ATOM 681 C C . ASP A 1 85 ? -16.924 -8.969 8.690 1.00 96.50 85 ASP A C 1
ATOM 683 O O . ASP A 1 85 ? -16.511 -8.826 7.541 1.00 96.50 85 ASP A O 1
ATOM 687 N N . ASP A 1 86 ? -18.030 -8.369 9.136 1.00 97.50 86 ASP A N 1
ATOM 688 C CA . ASP A 1 86 ? -18.881 -7.523 8.297 1.00 97.50 86 ASP A CA 1
ATOM 689 C C . ASP A 1 86 ? -18.151 -6.261 7.815 1.00 97.50 86 ASP A C 1
ATOM 691 O O . ASP A 1 86 ? -18.274 -5.879 6.650 1.00 97.50 86 ASP A O 1
ATOM 695 N N . ILE A 1 87 ? -17.358 -5.622 8.685 1.00 95.75 87 ILE A N 1
ATOM 696 C CA . ILE A 1 87 ? -16.567 -4.439 8.317 1.00 95.75 87 ILE A CA 1
ATOM 697 C C . ILE A 1 87 ? -15.450 -4.832 7.352 1.00 95.75 87 ILE A C 1
ATOM 699 O O . ILE A 1 87 ? -15.259 -4.162 6.341 1.00 95.75 87 ILE A O 1
ATOM 703 N N . VAL A 1 88 ? -14.732 -5.922 7.636 1.00 96.38 88 VAL A N 1
ATOM 704 C CA . VAL A 1 88 ? -13.661 -6.432 6.764 1.00 96.38 88 VAL A CA 1
ATOM 705 C C . VAL A 1 88 ? -14.206 -6.722 5.371 1.00 96.38 88 VAL A C 1
ATOM 707 O O . VAL A 1 88 ? -13.658 -6.235 4.387 1.00 96.38 88 VAL A O 1
ATOM 710 N N . ARG A 1 89 ? -15.331 -7.438 5.288 1.00 96.12 89 ARG A N 1
ATOM 711 C CA . ARG A 1 89 ? -16.010 -7.709 4.022 1.00 96.12 89 ARG A CA 1
ATOM 712 C C . ARG A 1 89 ? -16.426 -6.424 3.311 1.00 96.12 89 ARG A C 1
ATOM 714 O O . ARG A 1 89 ? -16.172 -6.293 2.124 1.00 96.12 89 ARG A O 1
ATOM 721 N N . SER A 1 90 ? -16.996 -5.463 4.036 1.00 96.00 90 SER A N 1
ATOM 722 C CA . SER A 1 90 ? -17.402 -4.176 3.456 1.00 96.00 90 SER A CA 1
ATOM 723 C C . SER A 1 90 ? -16.222 -3.399 2.863 1.00 96.00 90 SER A C 1
ATOM 725 O O . SER A 1 90 ? -16.384 -2.739 1.843 1.00 96.00 90 SER A O 1
ATOM 727 N N . ILE A 1 91 ? -15.036 -3.472 3.481 1.00 94.75 91 ILE A N 1
ATOM 728 C CA . ILE A 1 91 ? -13.814 -2.844 2.956 1.00 94.75 91 ILE A CA 1
ATOM 729 C C . ILE A 1 91 ? -13.369 -3.533 1.662 1.00 94.75 91 ILE A C 1
ATOM 731 O O . ILE A 1 91 ? -13.101 -2.845 0.681 1.00 94.75 91 ILE A O 1
ATOM 735 N N . VAL A 1 92 ? -13.325 -4.869 1.647 1.00 94.31 92 VAL A N 1
ATOM 736 C CA . VAL A 1 92 ? -12.923 -5.650 0.464 1.00 94.31 92 VAL A CA 1
ATOM 737 C C . VAL A 1 92 ? -13.902 -5.438 -0.696 1.00 94.31 92 VAL A C 1
ATOM 739 O O . VAL A 1 92 ? -13.477 -5.148 -1.812 1.00 94.31 92 VAL A O 1
ATOM 742 N N . ASP A 1 93 ? -15.210 -5.490 -0.429 1.00 94.56 93 ASP A N 1
ATOM 743 C CA . ASP A 1 93 ? -16.264 -5.266 -1.429 1.00 94.56 93 ASP A CA 1
ATOM 744 C C . ASP A 1 93 ? -16.216 -3.832 -2.002 1.00 94.56 93 ASP A C 1
ATOM 746 O O . ASP A 1 93 ? -16.630 -3.588 -3.137 1.00 94.56 93 ASP A O 1
ATOM 750 N N . ALA A 1 94 ? -15.679 -2.870 -1.242 1.00 95.12 94 ALA A N 1
ATOM 751 C CA . ALA A 1 94 ? -15.516 -1.486 -1.673 1.00 95.12 94 ALA A CA 1
ATOM 752 C C . ALA A 1 94 ? -14.266 -1.236 -2.539 1.00 95.12 94 ALA A C 1
ATOM 754 O O . ALA A 1 94 ? -14.097 -0.113 -3.011 1.00 95.12 94 ALA A O 1
ATOM 755 N N . GLU A 1 95 ? -13.407 -2.227 -2.803 1.00 91.94 95 GLU A N 1
ATOM 756 C CA . GLU A 1 95 ? -12.177 -2.016 -3.589 1.00 91.94 95 GLU A CA 1
ATOM 757 C C . GLU A 1 95 ? -12.472 -1.470 -4.997 1.00 91.94 95 GLU A C 1
ATOM 759 O O . GLU A 1 95 ? -11.777 -0.583 -5.498 1.00 91.94 95 GLU A O 1
ATOM 764 N N . THR A 1 96 ? -13.559 -1.930 -5.622 1.00 93.31 96 THR A N 1
ATOM 765 C CA . THR A 1 96 ? -13.975 -1.465 -6.954 1.00 93.31 96 THR A CA 1
ATOM 766 C C . THR A 1 96 ? -14.758 -0.153 -6.925 1.00 93.31 96 THR A C 1
ATOM 768 O O . THR A 1 96 ? -15.144 0.362 -7.979 1.00 93.31 96 THR A O 1
ATOM 771 N N . PHE A 1 97 ? -15.011 0.413 -5.740 1.00 95.06 97 PHE A N 1
ATOM 772 C CA . PHE A 1 97 ? -15.687 1.697 -5.622 1.00 95.06 97 PHE A CA 1
ATOM 773 C C . PHE A 1 97 ? -14.852 2.796 -6.290 1.00 95.06 97 PHE A C 1
ATOM 775 O O . PHE A 1 97 ? -13.661 2.988 -6.005 1.00 95.06 97 PHE A O 1
ATOM 782 N N . ASP A 1 98 ? -15.505 3.532 -7.191 1.00 95.31 98 ASP A N 1
ATOM 783 C CA . ASP A 1 98 ? -14.927 4.648 -7.945 1.00 95.31 98 ASP A CA 1
ATOM 784 C C . ASP A 1 98 ? -13.779 4.261 -8.905 1.00 95.31 98 ASP A C 1
ATOM 786 O O . ASP A 1 98 ? -13.050 5.120 -9.403 1.00 95.31 98 ASP A O 1
ATOM 790 N N . LEU A 1 99 ? -13.611 2.963 -9.203 1.00 95.81 99 LEU A N 1
ATOM 791 C CA . LEU A 1 99 ? -12.532 2.479 -10.072 1.00 95.81 99 LEU A CA 1
ATOM 792 C C . LEU A 1 99 ? -12.581 3.124 -11.465 1.00 95.81 99 LEU A C 1
ATOM 794 O O . LEU A 1 99 ? -11.550 3.547 -11.973 1.00 95.81 99 LEU A O 1
ATOM 798 N N . GLY A 1 100 ? -13.776 3.295 -12.040 1.00 97.88 100 GLY A N 1
ATOM 799 C CA . GLY A 1 100 ? -13.941 3.949 -13.342 1.00 97.88 100 GLY A CA 1
ATOM 800 C C . GLY A 1 100 ? -13.377 5.374 -13.376 1.00 97.88 100 GLY A C 1
ATOM 801 O O . GLY A 1 100 ? -12.643 5.720 -14.298 1.00 97.88 100 GLY A O 1
ATOM 802 N N . TYR A 1 101 ? -13.652 6.189 -12.352 1.00 97.81 101 TYR A N 1
ATOM 803 C CA . TYR A 1 101 ? -13.107 7.546 -12.261 1.00 97.81 101 TYR A CA 1
ATOM 804 C C . TYR A 1 101 ? -11.585 7.533 -12.068 1.00 97.81 101 TYR A C 1
ATOM 806 O O . TYR A 1 101 ? -10.871 8.242 -12.779 1.00 97.81 101 TYR A O 1
ATOM 814 N N . LYS A 1 102 ? -11.076 6.697 -11.151 1.00 96.19 102 LYS A N 1
ATOM 815 C CA . LYS A 1 102 ? -9.634 6.565 -10.881 1.00 96.19 102 LYS A CA 1
ATOM 816 C C . LYS A 1 102 ? -8.860 6.164 -12.140 1.00 96.19 102 LYS A C 1
ATOM 818 O O . LYS A 1 102 ? -7.857 6.801 -12.456 1.00 96.19 102 LYS A O 1
ATOM 823 N N . THR A 1 103 ? -9.354 5.170 -12.879 1.00 97.88 103 THR A N 1
ATOM 824 C CA . THR A 1 103 ? -8.745 4.706 -14.131 1.00 97.88 103 THR A CA 1
ATOM 825 C C . THR A 1 103 ? -8.807 5.778 -15.212 1.00 97.88 103 THR A C 1
ATOM 827 O O . THR A 1 103 ? -7.786 6.068 -15.826 1.00 97.88 103 THR A O 1
ATOM 830 N N . MET A 1 104 ? -9.957 6.431 -15.416 1.00 98.44 104 MET A N 1
ATOM 831 C CA . MET A 1 104 ? -10.075 7.505 -16.411 1.00 98.44 104 MET A CA 1
ATOM 832 C C . MET A 1 104 ? -9.141 8.681 -16.114 1.00 98.44 104 MET A C 1
ATOM 834 O O . MET A 1 104 ? -8.522 9.227 -17.029 1.00 98.44 104 MET A O 1
ATOM 838 N N . ARG A 1 105 ? -9.002 9.057 -14.838 1.00 98.12 105 ARG A N 1
ATOM 839 C CA . ARG A 1 105 ? -8.042 10.077 -14.407 1.00 98.12 105 ARG A CA 1
ATOM 840 C C . ARG A 1 105 ? -6.605 9.658 -14.721 1.00 98.12 105 ARG A C 1
ATOM 842 O O . ARG A 1 105 ? -5.863 10.485 -15.238 1.00 98.12 105 ARG A O 1
ATOM 849 N N . GLN A 1 106 ? -6.227 8.410 -14.432 1.00 97.81 106 GLN A N 1
ATOM 850 C CA . GLN A 1 106 ? -4.878 7.915 -14.717 1.00 97.81 106 GLN A CA 1
ATOM 851 C C . GLN A 1 106 ? -4.587 7.916 -16.221 1.00 97.81 106 GLN A C 1
ATOM 853 O O . GLN A 1 106 ? -3.634 8.556 -16.639 1.00 97.81 106 GLN A O 1
ATOM 858 N N . VAL A 1 107 ? -5.484 7.353 -17.039 1.00 98.25 107 VAL A N 1
ATOM 859 C CA . VAL A 1 107 ? -5.354 7.361 -18.508 1.00 98.25 107 VAL A CA 1
ATOM 860 C C . VAL A 1 107 ? -5.245 8.785 -19.056 1.00 98.25 107 VAL A C 1
ATOM 862 O O . VAL A 1 107 ? -4.493 9.033 -19.991 1.00 98.25 107 VAL A O 1
ATOM 865 N N . THR A 1 108 ? -5.969 9.746 -18.475 1.00 98.25 108 THR A N 1
ATOM 866 C CA . THR A 1 108 ? -5.862 11.157 -18.883 1.00 98.25 108 THR A CA 1
ATOM 867 C C . THR A 1 108 ? -4.456 11.710 -18.638 1.00 98.25 108 THR A C 1
ATOM 869 O O . THR A 1 108 ? -3.937 12.436 -19.482 1.00 98.25 108 THR A O 1
ATOM 872 N N . PHE A 1 109 ? -3.831 11.371 -17.508 1.00 97.94 109 PHE A N 1
ATOM 873 C CA . PHE A 1 109 ? -2.453 11.770 -17.222 1.00 97.94 109 PHE A CA 1
ATOM 874 C C . PHE A 1 109 ? -1.439 11.042 -18.096 1.00 97.94 109 PHE A C 1
ATOM 876 O O . PHE A 1 109 ? -0.531 11.695 -18.596 1.00 97.94 109 PHE A O 1
ATOM 883 N N . ASP A 1 110 ? -1.629 9.746 -18.338 1.00 96.81 110 ASP A N 1
ATOM 884 C CA . ASP A 1 110 ? -0.751 8.960 -19.210 1.00 96.81 110 ASP A CA 1
ATOM 885 C C . ASP A 1 110 ? -0.773 9.522 -20.642 1.00 96.81 110 ASP A C 1
ATOM 887 O O . ASP A 1 110 ? 0.265 9.736 -21.262 1.00 96.81 110 ASP A O 1
ATOM 891 N N . MET A 1 111 ? -1.964 9.851 -21.155 1.00 98.06 111 MET A N 1
ATOM 892 C CA . MET A 1 111 ? -2.118 10.491 -22.464 1.00 98.06 111 MET A CA 1
ATOM 893 C C . MET A 1 111 ? -1.478 11.877 -22.508 1.00 98.06 111 MET A C 1
ATOM 895 O O . MET A 1 111 ? -0.908 12.245 -23.530 1.00 98.06 111 MET A O 1
ATOM 899 N N . PHE A 1 112 ? -1.579 12.651 -21.426 1.00 97.94 112 PHE A N 1
ATOM 900 C CA . PHE A 1 112 ? -0.934 13.958 -21.345 1.00 97.94 112 PHE A CA 1
ATOM 901 C C . PHE A 1 112 ? 0.594 13.828 -21.388 1.00 97.94 112 PHE A C 1
ATOM 903 O O . PHE A 1 112 ? 1.219 14.512 -22.195 1.00 97.94 112 PHE A O 1
ATOM 910 N N . ASP A 1 113 ? 1.172 12.914 -20.601 1.00 97.00 113 ASP A N 1
ATOM 911 C CA . ASP A 1 113 ? 2.612 12.615 -20.588 1.00 97.00 113 ASP A CA 1
ATOM 912 C C . ASP A 1 113 ? 3.115 12.164 -21.966 1.00 97.00 113 ASP A C 1
ATOM 914 O O . ASP A 1 113 ? 4.112 12.685 -22.453 1.00 97.00 113 ASP A O 1
ATOM 918 N N . PHE A 1 114 ? 2.372 11.298 -22.668 1.00 96.19 114 PHE A N 1
ATOM 919 C CA . PHE A 1 114 ? 2.735 10.869 -24.025 1.00 96.19 114 PHE A CA 1
ATOM 920 C C . PHE A 1 114 ? 2.720 11.980 -25.081 1.00 96.19 114 PHE A C 1
ATOM 922 O O . PHE A 1 114 ? 3.317 11.811 -26.146 1.00 96.19 114 PHE A O 1
ATOM 929 N N . THR A 1 115 ? 1.989 13.072 -24.846 1.00 95.50 115 THR A N 1
ATOM 930 C CA . THR A 1 115 ? 1.847 14.167 -25.822 1.00 95.50 115 THR A CA 1
ATOM 931 C C . THR A 1 115 ? 2.819 15.328 -25.619 1.00 95.50 115 THR A C 1
ATOM 933 O O . THR A 1 115 ? 2.872 16.206 -26.485 1.00 95.50 115 THR A O 1
ATOM 936 N N . LEU A 1 116 ? 3.551 15.354 -24.501 1.00 86.12 116 LEU A N 1
ATOM 937 C CA . LEU A 1 116 ? 4.578 16.355 -24.194 1.00 86.12 116 LEU A CA 1
ATOM 938 C C . LEU A 1 116 ? 5.967 15.909 -24.667 1.00 86.12 116 LEU A C 1
ATOM 940 O O . LEU A 1 116 ? 6.758 16.820 -25.007 1.00 86.12 116 LEU A O 1
#

InterPro domains:
  IPR001567 Peptidase M3A/M3B catalytic domain [PF01432] (2-115)
  IPR045090 Peptidase M3A/M3B [PTHR43660] (1-115)

pLDDT: mean 95.85, std 2.04, range [85.31, 98.44]

Foldseek 3Di:
DDDFDCADPPGHGDDDLVRVLVVQLVVLQVCQQVVFDDPDPCRGGLNDPPVCSSVSSNVSSCLLLVLVSVQVVDADPPPRHTDDPVVSVVVNVCPCPCVVVVVVVVVVVVVVVVVD

Organism: NCBI:txid509924

Sequence (116 aa):
VLSFPKPNSTMPTLLNYGQMKLLFHEFGHVLHNICSETELIVFSGTQVDKDFMEAPSQILEHWLLEPNVLKNISSHYQSKTQLTDDIVRSIVDAETFDLGYKTMRQVTFDMFDFTL

Secondary structure (DSSP, 8-state):
---PPPP-SS------HHHHHHHHHHHHHHHHHHT---SSGGGSTT-S-HHHHTHHHHHHHGGGGSHHHHHHH---TTT-PPPPHHHHHHHHHTTTTTHHHHHHHHHHHHHHHHH-